Protein AF-A0AAQ4F6B1-F1 (afdb_monomer)

Foldseek 3Di:
DPPDLPCCVVVVNFDWDQDLVGTDHDPPRDDPPPDPDDDDVCVVRDDDLVVVLVVLVVVVCCCCPPCNPVDDVVVVVVSVSSNVSSVPDDD

Mean predicted aligned error: 6.11 Å

Nearest PDB structures (foldseek):
  3moh-assembly1_A  TM=8.943E-01  e=3.226E-05  Rattus norvegicus
  5v9f-assembly1_A  TM=9.171E-01  e=5.058E-05  Rattus norvegicus
  3mof-assembly2_B  TM=8.934E-01  e=5.751E-05  Rattus norvegicus
  2gmv-assembly2_B  TM=8.553E-01  e=1.166E-04  Homo sapiens
  4r43-assembly1_A  TM=8.347E-01  e=3.745E-03  Mycobacterium tuberculosis H37Rv

InterPro domains:
  IPR008209 Phosphoenolpyruvate carboxykinase, GTP-utilising [PTHR11561] (16-87)
  IPR013035 Phosphoenolpyruvate carboxykinase, C-terminal [G3DSA:3.90.228.20] (6-87)
  IPR035077 Phosphoenolpyruvate carboxykinase, C-terminal P-loop domain [PF00821] (15-85)

Structure (mmCIF, N/CA/C/O backbone):
data_AF-A0AAQ4F6B1-F1
#
_entry.id   AF-A0AAQ4F6B1-F1
#
loop_
_atom_site.group_PDB
_atom_site.id
_atom_site.type_symbol
_atom_site.label_atom_id
_atom_site.label_alt_id
_atom_site.label_comp_id
_atom_site.label_asym_id
_atom_site.label_entity_id
_atom_site.label_seq_id
_atom_site.pdbx_PDB_ins_code
_atom_site.Cartn_x
_atom_site.Cartn_y
_atom_site.Cartn_z
_atom_site.occupancy
_atom_site.B_iso_or_equiv
_atom_site.auth_seq_id
_atom_site.auth_comp_id
_atom_site.auth_asym_id
_atom_site.auth_atom_id
_atom_site.pdbx_PDB_model_num
ATOM 1 N N . MET A 1 1 ? -21.641 -24.163 15.983 1.00 37.91 1 MET A N 1
ATOM 2 C CA . MET A 1 1 ? -20.543 -23.784 15.066 1.00 37.91 1 MET A CA 1
ATOM 3 C C . MET A 1 1 ? -20.122 -22.371 15.414 1.00 37.91 1 MET A C 1
ATOM 5 O O . MET A 1 1 ? -20.869 -21.447 15.133 1.00 37.91 1 MET A O 1
ATOM 9 N N . GLN A 1 2 ? -19.000 -22.205 16.111 1.00 43.53 2 GLN A N 1
ATOM 10 C CA . GLN A 1 2 ? -18.444 -20.878 16.377 1.00 43.53 2 GLN A CA 1
ATOM 11 C C . GLN A 1 2 ? -17.786 -20.407 15.076 1.00 43.53 2 GLN A C 1
ATOM 13 O O . GLN A 1 2 ? -16.922 -21.103 14.544 1.00 43.53 2 GLN A O 1
ATOM 18 N N . SER A 1 3 ? -18.279 -19.303 14.512 1.00 47.50 3 SER A N 1
ATOM 19 C CA . SER A 1 3 ? -17.761 -18.735 13.265 1.00 47.50 3 SER A CA 1
ATOM 20 C C . SER A 1 3 ? -16.268 -18.461 13.431 1.00 47.50 3 SER A C 1
ATOM 22 O O . SER A 1 3 ? -15.872 -17.819 14.402 1.00 47.50 3 SER A O 1
ATOM 24 N N . MET A 1 4 ? -15.436 -18.985 12.530 1.00 46.81 4 MET A N 1
ATOM 25 C CA . MET A 1 4 ? -14.002 -18.708 12.547 1.00 46.81 4 MET A CA 1
ATOM 26 C C . MET A 1 4 ? -13.790 -17.213 12.266 1.00 46.81 4 MET A C 1
ATOM 28 O O . MET A 1 4 ? -14.073 -16.781 11.148 1.00 46.81 4 MET A O 1
ATOM 32 N N . PRO A 1 5 ? -13.255 -16.421 13.219 1.00 55.25 5 PRO A N 1
ATOM 33 C CA . PRO A 1 5 ? -13.131 -14.967 13.064 1.00 55.25 5 PRO A CA 1
ATOM 34 C C . 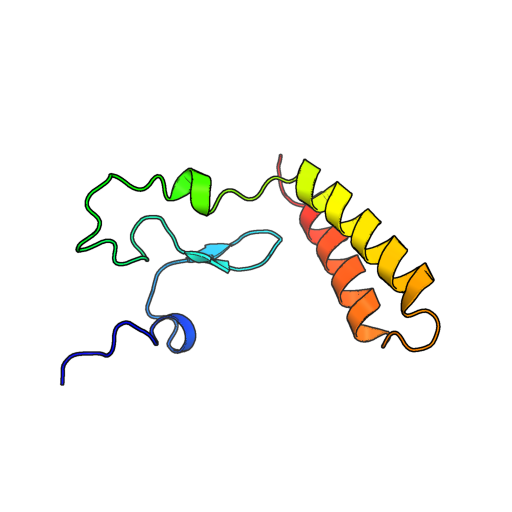PRO A 1 5 ? -12.234 -14.536 11.893 1.00 55.25 5 PRO A C 1
ATOM 36 O O . PRO A 1 5 ? -12.283 -13.396 11.442 1.00 55.25 5 PRO A O 1
ATOM 39 N N . GLN A 1 6 ? -11.418 -15.465 11.392 1.00 51.78 6 GLN A N 1
ATOM 40 C CA . GLN A 1 6 ? -10.299 -15.213 10.488 1.00 51.78 6 GLN A CA 1
ATOM 41 C C . GLN A 1 6 ? -10.707 -15.031 9.006 1.00 51.78 6 GLN A C 1
ATOM 43 O O . GLN A 1 6 ? -9.859 -14.693 8.186 1.00 51.78 6 GLN A O 1
ATOM 48 N N . LEU A 1 7 ? -11.970 -15.288 8.622 1.00 56.81 7 LEU A N 1
ATOM 49 C CA . LEU A 1 7 ? -12.394 -15.395 7.205 1.00 56.81 7 LEU A CA 1
ATOM 50 C C . LEU A 1 7 ? -13.403 -14.331 6.740 1.00 56.81 7 LEU A C 1
ATOM 52 O O . LEU A 1 7 ? -13.910 -14.389 5.617 1.00 56.81 7 LEU A O 1
ATOM 56 N N . HIS A 1 8 ? -13.701 -13.337 7.572 1.00 66.00 8 HIS A N 1
ATOM 57 C CA . HIS A 1 8 ? -14.812 -12.424 7.317 1.00 66.00 8 HIS A CA 1
ATOM 58 C C . HIS A 1 8 ? -14.645 -11.518 6.083 1.00 66.00 8 HIS A C 1
ATOM 60 O O . HIS A 1 8 ? -15.639 -11.157 5.451 1.00 66.00 8 HIS A O 1
ATOM 66 N N . ARG A 1 9 ? -13.410 -11.189 5.676 1.00 70.19 9 ARG A N 1
ATOM 67 C CA . ARG A 1 9 ? -13.164 -10.375 4.470 1.00 70.19 9 ARG A CA 1
ATOM 68 C C . ARG A 1 9 ? -13.566 -11.104 3.186 1.00 70.19 9 ARG A C 1
ATOM 70 O O . ARG A 1 9 ? -14.207 -10.507 2.328 1.00 70.19 9 ARG A O 1
ATOM 77 N N . THR A 1 10 ? -13.246 -12.393 3.066 1.00 75.44 10 THR A N 1
ATOM 78 C CA . THR A 1 10 ? -13.590 -13.217 1.891 1.00 75.44 10 THR A CA 1
ATOM 79 C C . THR A 1 10 ? -15.101 -13.339 1.712 1.00 75.44 10 THR A C 1
ATOM 81 O O . THR A 1 10 ? -15.597 -13.373 0.590 1.00 75.44 10 THR A O 1
ATOM 84 N N . LEU A 1 11 ? -15.835 -13.345 2.826 1.00 71.88 11 LEU A N 1
ATOM 85 C CA . LEU A 1 11 ? -17.294 -13.417 2.854 1.00 71.88 11 LEU A CA 1
ATOM 86 C C . LEU A 1 11 ? -17.971 -12.035 2.786 1.00 71.88 11 LEU A C 1
ATOM 88 O O . LEU A 1 11 ? -19.195 -11.975 2.731 1.00 71.88 11 LEU A O 1
ATOM 92 N N . ARG A 1 12 ? -17.196 -10.936 2.786 1.00 67.94 12 ARG A N 1
ATOM 93 C CA . ARG A 1 12 ? -17.681 -9.545 2.895 1.00 67.94 12 ARG A CA 1
ATOM 94 C C . ARG A 1 12 ? -18.622 -9.318 4.087 1.00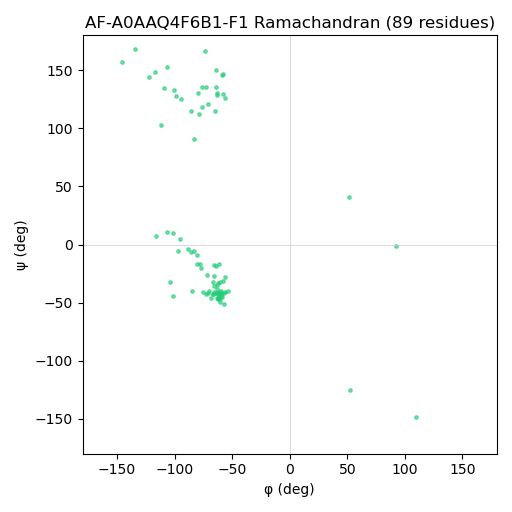 67.94 12 ARG A C 1
ATOM 96 O O . ARG A 1 12 ? -19.614 -8.609 3.970 1.00 67.94 12 ARG A O 1
ATOM 103 N N . VAL A 1 13 ? -18.311 -9.917 5.234 1.00 73.56 13 VAL A N 1
ATOM 104 C CA . VAL A 1 13 ? -19.142 -9.816 6.451 1.00 73.56 13 VAL A CA 1
ATOM 105 C C . VAL A 1 13 ? -18.539 -8.912 7.531 1.00 73.56 13 VAL A C 1
ATOM 107 O O . VAL A 1 13 ? -19.036 -8.894 8.651 1.00 73.56 13 VAL A O 1
ATOM 110 N N . VAL A 1 14 ? -17.483 -8.158 7.207 1.00 77.38 14 VAL A N 1
ATOM 111 C CA . VAL A 1 14 ? -16.912 -7.114 8.075 1.00 77.38 14 VAL A CA 1
ATOM 112 C C . VAL A 1 14 ? -16.911 -5.758 7.371 1.00 77.38 14 VAL A C 1
ATOM 114 O O . VAL A 1 14 ? -16.690 -5.718 6.154 1.00 77.38 14 VAL A O 1
ATOM 117 N N . PRO A 1 15 ? -17.147 -4.664 8.116 1.00 83.44 15 PRO A N 1
ATOM 118 C CA . PRO A 1 15 ? -17.046 -3.316 7.584 1.00 83.44 15 PRO A CA 1
ATOM 119 C C . PRO A 1 15 ? -15.610 -2.996 7.150 1.00 83.44 15 PRO A C 1
ATOM 121 O O . PRO A 1 15 ? -14.627 -3.541 7.658 1.00 83.44 15 PRO A O 1
ATOM 124 N N . PHE A 1 16 ? -15.500 -2.130 6.149 1.00 89.75 16 PHE A N 1
ATOM 125 C CA . PHE A 1 16 ? -14.235 -1.669 5.595 1.00 89.75 16 PHE A CA 1
ATOM 126 C C . PHE A 1 16 ? -14.366 -0.218 5.145 1.00 89.75 16 PHE A C 1
ATOM 128 O O . PHE A 1 16 ? -15.455 0.253 4.815 1.00 89.75 16 PHE A O 1
ATOM 135 N N . GLN A 1 17 ? -13.230 0.457 5.071 1.00 90.19 17 GLN A N 1
ATOM 136 C CA . GLN A 1 17 ? -13.095 1.777 4.484 1.00 90.19 17 GLN A CA 1
ATOM 137 C C . GLN A 1 17 ? -12.332 1.675 3.160 1.00 90.19 17 GLN A C 1
ATOM 139 O O . GLN A 1 17 ? -11.312 0.987 3.055 1.00 90.19 17 GLN A O 1
ATOM 144 N N . GLU A 1 18 ? -12.833 2.365 2.136 1.00 92.06 18 GLU A N 1
ATOM 145 C CA . GLU A 1 18 ? -12.125 2.536 0.868 1.00 92.06 18 GLU A CA 1
ATOM 146 C C . GLU A 1 18 ? -11.009 3.576 0.993 1.00 92.06 18 GLU A C 1
ATOM 148 O O . GLU A 1 18 ? -11.190 4.658 1.549 1.00 92.06 18 GLU A O 1
ATOM 153 N N . THR A 1 19 ? -9.848 3.248 0.433 1.00 93.88 19 THR A N 1
ATOM 154 C CA . THR A 1 19 ? -8.684 4.129 0.290 1.00 93.88 19 THR A CA 1
ATOM 155 C C . THR A 1 19 ? -8.140 4.005 -1.134 1.00 93.88 19 THR A C 1
ATOM 157 O O . THR A 1 19 ? -8.465 3.061 -1.859 1.00 93.88 19 THR A O 1
ATOM 160 N N . PHE A 1 20 ? -7.235 4.895 -1.547 1.00 93.62 20 PHE A N 1
ATOM 161 C CA . PHE A 1 20 ? -6.564 4.752 -2.846 1.00 93.62 20 PHE A CA 1
ATOM 162 C C . PHE A 1 20 ? -5.681 3.494 -2.958 1.00 93.62 20 PHE A C 1
ATOM 164 O O . PHE A 1 20 ? -5.371 3.061 -4.074 1.00 93.62 20 PHE A O 1
ATOM 171 N N . LEU A 1 21 ? -5.306 2.888 -1.825 1.00 92.81 21 LEU A N 1
ATOM 172 C CA . LEU A 1 21 ? -4.580 1.615 -1.747 1.00 92.81 21 LEU A CA 1
ATOM 173 C C . LEU A 1 21 ? -5.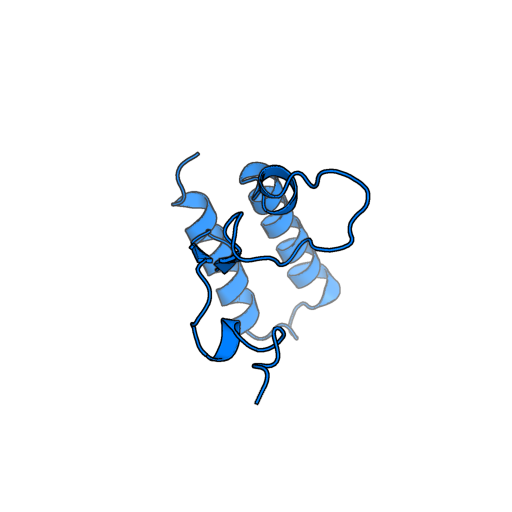506 0.393 -1.780 1.00 92.81 21 LEU A C 1
ATOM 175 O O . LEU A 1 21 ? -5.027 -0.736 -1.850 1.00 92.81 21 LEU A O 1
ATOM 179 N N . GLY A 1 22 ? -6.824 0.600 -1.744 1.00 92.19 22 GLY A N 1
ATOM 180 C CA . GLY A 1 22 ? -7.827 -0.449 -1.595 1.00 92.19 22 GLY A CA 1
ATOM 181 C C . GLY A 1 22 ? -8.509 -0.392 -0.229 1.00 92.19 22 GLY A C 1
ATOM 182 O O . GLY A 1 22 ? -8.693 0.679 0.340 1.00 92.19 22 GLY A O 1
ATOM 183 N N . TYR A 1 23 ? -8.922 -1.546 0.291 1.00 91.62 23 TYR A N 1
ATOM 184 C CA . TYR A 1 23 ? -9.752 -1.628 1.497 1.00 91.62 23 TYR A CA 1
ATOM 185 C C . TYR A 1 23 ? -8.943 -1.837 2.778 1.00 91.62 23 TYR A C 1
ATOM 187 O O . TYR A 1 23 ? -8.239 -2.853 2.894 1.00 91.62 23 TYR A O 1
ATOM 195 N N . VAL A 1 24 ? -9.146 -0.950 3.753 1.00 91.06 24 VAL A N 1
ATOM 196 C CA . VAL A 1 24 ? -8.655 -1.085 5.133 1.00 91.06 24 VAL A CA 1
ATOM 197 C C . VAL A 1 24 ? -9.813 -1.417 6.087 1.00 91.06 24 VAL A C 1
ATOM 199 O O . VAL A 1 24 ? -10.963 -1.092 5.778 1.00 91.06 24 VAL A O 1
ATOM 202 N N . PRO A 1 25 ? -9.563 -2.108 7.212 1.00 89.62 25 PRO A N 1
ATOM 203 C CA . PRO A 1 25 ? -10.568 -2.302 8.258 1.00 89.62 25 PRO A CA 1
ATOM 204 C C . PRO A 1 25 ? -11.066 -0.958 8.808 1.00 89.62 25 PRO A C 1
ATOM 206 O O . PRO A 1 25 ? -10.286 -0.015 8.912 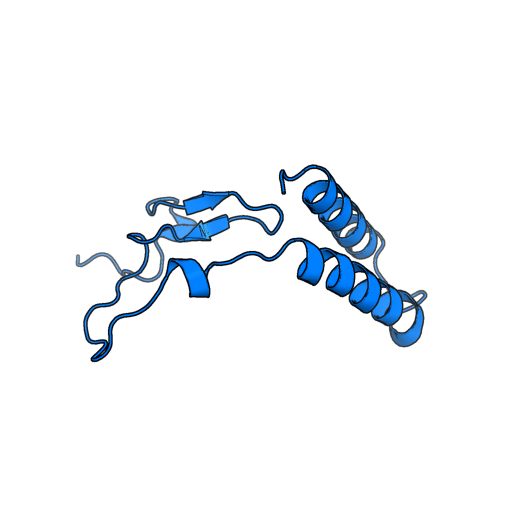1.00 89.62 25 PRO A O 1
ATOM 209 N N . THR A 1 26 ? -12.343 -0.882 9.185 1.00 88.56 26 THR A N 1
ATOM 210 C CA . THR A 1 26 ? -12.825 0.189 10.072 1.00 88.56 26 THR A CA 1
ATOM 211 C C . THR A 1 26 ? -12.346 -0.055 11.505 1.00 88.56 26 THR A C 1
ATOM 213 O O . THR A 1 26 ? -11.911 -1.160 11.842 1.00 88.56 26 THR A O 1
ATOM 216 N N . ASP A 1 27 ? -12.455 0.960 12.361 1.00 85.88 27 ASP A N 1
ATOM 217 C CA . ASP A 1 27 ? -11.979 0.911 13.752 1.00 85.88 27 ASP A CA 1
ATOM 218 C C . ASP A 1 27 ? -12.574 -0.248 14.574 1.00 85.88 27 ASP A C 1
ATOM 220 O O . ASP A 1 27 ? -11.931 -0.763 15.487 1.00 85.88 27 ASP A O 1
ATOM 224 N N . ASP A 1 28 ? -13.783 -0.693 14.230 1.00 85.00 28 ASP A N 1
ATOM 225 C CA . ASP A 1 28 ? -14.528 -1.773 14.882 1.00 85.00 28 ASP A CA 1
ATOM 226 C C . ASP A 1 28 ? -14.394 -3.142 14.187 1.00 85.00 28 ASP A C 1
ATOM 228 O O . ASP A 1 28 ? -14.879 -4.152 14.698 1.00 85.00 28 ASP A O 1
ATOM 232 N N . ALA A 1 29 ? -13.733 -3.208 13.027 1.00 87.44 29 ALA A N 1
ATOM 233 C CA . ALA A 1 29 ? -13.626 -4.437 12.240 1.00 87.44 29 ALA A CA 1
ATOM 234 C C . ALA A 1 29 ? -12.581 -5.426 12.785 1.00 87.44 29 ALA A C 1
ATOM 236 O O . ALA A 1 29 ? -12.584 -6.603 12.409 1.00 87.44 29 ALA A O 1
ATOM 237 N N . LEU A 1 30 ? -11.669 -4.963 13.645 1.00 87.00 30 LEU A N 1
ATOM 238 C CA . LEU A 1 30 ? -10.610 -5.776 14.234 1.00 87.00 30 LEU A CA 1
ATOM 239 C C . LEU A 1 30 ? -10.975 -6.203 15.654 1.00 87.00 30 LEU A C 1
ATOM 241 O O . LEU A 1 30 ? -11.356 -5.392 16.493 1.00 87.00 30 LEU A O 1
ATOM 245 N N . ASN A 1 31 ? -10.793 -7.489 15.953 1.00 88.50 31 ASN A N 1
ATOM 246 C CA . ASN A 1 31 ? -10.884 -7.960 17.327 1.00 88.50 31 ASN A CA 1
ATOM 247 C C . ASN A 1 31 ? -9.586 -7.636 18.078 1.00 88.50 31 ASN A C 1
ATOM 249 O O . ASN A 1 31 ? -8.549 -8.241 17.810 1.00 88.50 31 ASN A O 1
ATOM 253 N N . LEU A 1 32 ? -9.665 -6.723 19.043 1.00 90.25 32 LEU A N 1
ATOM 254 C CA . LEU A 1 32 ? -8.533 -6.301 19.873 1.00 90.25 32 LEU A CA 1
ATOM 255 C C . LEU A 1 32 ? -8.536 -6.950 21.26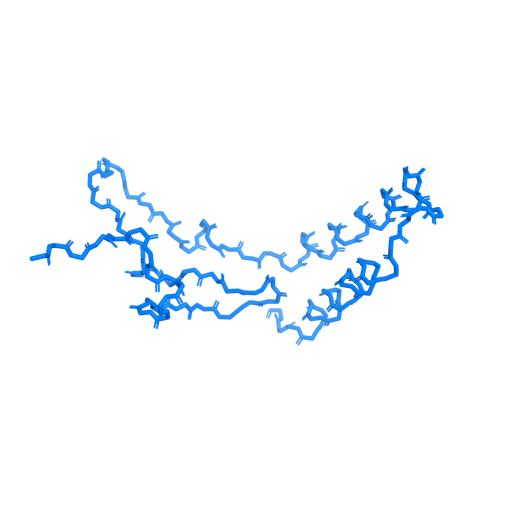9 1.00 90.25 32 LEU A C 1
ATOM 257 O O . LEU A 1 32 ? -7.765 -6.557 22.144 1.00 90.25 32 LEU A O 1
ATOM 261 N N . SER A 1 33 ? -9.406 -7.939 21.505 1.00 90.88 33 SER A N 1
ATOM 262 C CA . SER A 1 33 ? -9.514 -8.626 22.795 1.00 90.88 33 SER A CA 1
ATOM 263 C C . SER A 1 33 ? -8.184 -9.261 23.209 1.00 90.88 33 SER A C 1
ATOM 265 O O . SER A 1 33 ? -7.611 -10.036 22.442 1.00 90.88 33 SER A O 1
ATOM 267 N N . GLY A 1 34 ? -7.738 -9.005 24.440 1.00 92.38 34 GLY A N 1
ATOM 268 C CA . GLY A 1 34 ? -6.509 -9.591 24.989 1.00 92.38 34 GLY A CA 1
ATOM 269 C C . GLY A 1 34 ? -5.248 -8.747 24.790 1.00 92.38 34 GLY A C 1
ATOM 270 O O . GLY A 1 34 ? -4.191 -9.145 25.272 1.00 92.38 34 GLY A O 1
ATOM 271 N N . LEU A 1 35 ? -5.344 -7.584 24.138 1.00 93.31 35 LEU A N 1
ATOM 272 C CA . LEU A 1 35 ? -4.265 -6.597 24.133 1.00 93.31 35 LEU A CA 1
ATOM 273 C C . LEU A 1 35 ? -4.281 -5.802 25.443 1.00 93.31 35 LEU A C 1
ATOM 275 O O . LEU A 1 35 ? -5.326 -5.322 25.880 1.00 93.31 35 LEU A O 1
ATOM 279 N N . SER A 1 36 ? -3.118 -5.698 26.087 1.00 92.50 36 SER A N 1
ATOM 280 C CA . SER A 1 36 ? -2.959 -5.025 27.381 1.00 92.50 36 SER A CA 1
ATOM 2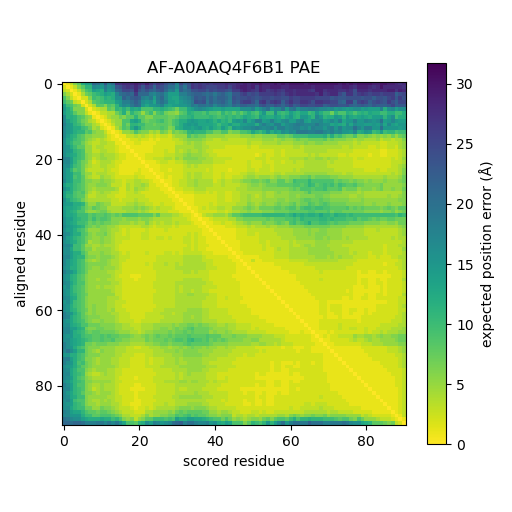81 C C . SER A 1 36 ? -2.942 -3.501 27.277 1.00 92.50 36 SER A C 1
ATOM 283 O O . SER A 1 36 ? -3.187 -2.824 28.272 1.00 92.50 36 SER A O 1
ATOM 285 N N . GLU A 1 37 ? -2.649 -2.963 26.094 1.00 94.25 37 GLU A N 1
ATOM 286 C CA . GLU A 1 37 ? -2.541 -1.528 25.842 1.00 94.25 37 GLU A CA 1
ATOM 287 C C . GLU A 1 37 ? -3.604 -1.057 24.841 1.00 94.25 37 GLU A C 1
ATOM 289 O O . GLU A 1 37 ? -3.989 -1.820 23.946 1.00 94.25 37 GLU A O 1
ATOM 294 N N . PRO A 1 38 ? -4.081 0.196 24.958 1.00 90.12 38 PRO A N 1
ATOM 295 C CA . PRO A 1 38 ? -4.984 0.775 23.975 1.00 90.12 38 PRO A CA 1
ATOM 296 C C . PRO A 1 38 ? -4.291 0.870 22.614 1.00 90.12 38 PRO A C 1
ATOM 298 O O . PRO A 1 38 ? -3.192 1.413 22.507 1.00 90.12 38 PRO A O 1
ATOM 301 N N . VAL A 1 39 ? -4.954 0.394 21.561 1.00 92.25 39 VAL A N 1
ATOM 302 C CA . VAL A 1 39 ? -4.440 0.493 20.191 1.00 92.25 39 VAL A CA 1
ATOM 303 C C . VAL A 1 39 ? -5.092 1.671 19.483 1.00 92.25 39 VAL A C 1
ATOM 305 O O . VAL A 1 39 ? -6.316 1.765 19.410 1.00 92.25 39 VAL A O 1
ATOM 308 N N . ASN A 1 40 ? -4.272 2.547 18.909 1.00 91.69 40 ASN A N 1
ATOM 309 C CA . ASN A 1 40 ? -4.745 3.596 18.016 1.00 91.69 40 ASN A CA 1
ATOM 310 C C . ASN A 1 40 ? -4.906 3.033 16.594 1.00 91.69 40 ASN A C 1
ATOM 312 O O . ASN A 1 40 ? -3.959 3.028 15.806 1.00 91.69 40 ASN A O 1
ATOM 316 N N . ILE A 1 41 ? -6.104 2.530 16.282 1.00 91.25 41 ILE A N 1
ATOM 317 C CA . ILE A 1 41 ? -6.408 1.944 14.968 1.00 91.25 41 ILE A CA 1
ATOM 318 C C . ILE A 1 41 ? -6.366 2.993 13.857 1.00 91.25 41 ILE A C 1
ATOM 320 O O . ILE A 1 41 ? -5.861 2.693 12.778 1.00 91.25 41 ILE A O 1
ATOM 324 N N . ALA A 1 42 ? -6.789 4.227 14.139 1.00 89.19 42 ALA A N 1
ATOM 325 C CA . ALA A 1 42 ? -6.741 5.316 13.171 1.00 89.19 42 ALA A CA 1
ATOM 326 C C . ALA A 1 42 ? -5.307 5.598 12.694 1.00 89.19 42 ALA A C 1
ATOM 328 O O . ALA A 1 42 ? -5.089 5.757 11.496 1.00 89.19 42 ALA A O 1
ATOM 329 N N . GLU A 1 43 ? -4.320 5.600 13.599 1.00 91.88 43 GLU A N 1
ATOM 330 C CA . GLU A 1 43 ? -2.911 5.743 13.203 1.00 91.88 43 GLU A CA 1
ATOM 331 C C . GLU A 1 43 ? -2.393 4.491 12.484 1.00 91.88 43 GLU A C 1
ATOM 333 O O . GLU A 1 43 ? -1.699 4.606 11.477 1.00 91.88 43 GLU A O 1
ATOM 338 N N . LEU A 1 44 ? -2.763 3.291 12.946 1.00 92.44 44 LEU A N 1
ATOM 339 C CA . LEU A 1 44 ? -2.333 2.031 12.326 1.00 92.44 44 LEU A CA 1
ATOM 340 C C . LEU A 1 44 ? -2.847 1.875 10.884 1.00 92.44 44 LEU A C 1
ATOM 342 O O . LEU A 1 44 ? -2.152 1.310 10.041 1.00 92.44 44 LEU A O 1
ATOM 346 N N . MET A 1 45 ? -4.056 2.369 10.608 1.00 92.31 45 MET A N 1
ATOM 347 C CA . MET A 1 45 ? -4.691 2.344 9.286 1.00 92.31 45 MET A CA 1
ATOM 348 C C . MET A 1 45 ? -4.479 3.642 8.499 1.00 92.31 45 MET A C 1
ATOM 350 O O . MET A 1 45 ? -5.041 3.787 7.410 1.00 92.31 45 MET A O 1
ATOM 354 N N . ARG A 1 46 ? -3.684 4.593 9.014 1.00 91.06 46 ARG A N 1
ATOM 355 C CA . ARG A 1 46 ? -3.456 5.883 8.359 1.00 91.06 46 ARG A CA 1
ATOM 356 C C . ARG A 1 46 ? -2.766 5.682 7.015 1.00 91.06 46 ARG A C 1
ATOM 358 O O . ARG A 1 46 ? -1.711 5.059 6.910 1.00 91.06 46 ARG A O 1
ATOM 365 N N . VAL A 1 47 ? -3.348 6.277 5.980 1.00 91.69 47 VAL A N 1
ATOM 366 C CA . VAL A 1 47 ? -2.810 6.248 4.622 1.00 91.69 47 VAL A CA 1
ATOM 367 C C . VAL A 1 47 ? -2.337 7.650 4.239 1.00 91.69 47 VAL A C 1
ATOM 369 O O . VAL A 1 47 ? -3.137 8.530 3.935 1.00 91.69 47 VAL A O 1
ATOM 372 N N . ASP A 1 48 ? -1.022 7.852 4.270 1.00 93.88 48 ASP A N 1
ATOM 373 C CA . ASP A 1 48 ? -0.369 9.142 4.027 1.00 93.88 48 ASP A CA 1
ATOM 374 C C . ASP A 1 48 ? -0.134 9.392 2.527 1.00 93.88 48 ASP A C 1
ATOM 376 O O . ASP A 1 48 ? 0.611 8.669 1.858 1.00 93.88 48 ASP A O 1
ATOM 380 N N . LYS A 1 49 ? -0.802 10.403 1.970 1.00 94.19 49 LYS A N 1
ATOM 381 C CA . LYS A 1 49 ? -0.793 10.674 0.529 1.00 94.19 49 LYS A CA 1
ATOM 382 C C . LYS A 1 49 ? 0.608 11.009 0.019 1.00 94.19 49 LYS A C 1
ATOM 384 O O . LYS A 1 49 ? 1.042 10.454 -0.992 1.00 94.19 49 LYS A O 1
ATOM 389 N N . GLU A 1 50 ? 1.322 11.891 0.706 1.00 94.75 50 GLU A N 1
ATOM 390 C CA . GLU A 1 50 ? 2.658 12.352 0.335 1.00 94.75 50 GLU A CA 1
ATOM 391 C C . GLU A 1 50 ? 3.676 11.208 0.365 1.00 94.75 50 GLU A C 1
ATOM 393 O O . GLU A 1 50 ? 4.473 11.067 -0.572 1.00 94.75 50 GLU A O 1
ATOM 398 N N . PHE A 1 51 ? 3.604 10.352 1.388 1.00 95.69 51 PHE A N 1
ATOM 399 C CA . PHE A 1 51 ? 4.407 9.137 1.488 1.00 95.69 51 PHE A CA 1
ATOM 400 C C . PHE A 1 51 ? 4.192 8.234 0.270 1.00 95.69 51 PHE A C 1
ATOM 402 O O . PHE A 1 51 ? 5.153 7.874 -0.408 1.00 95.69 51 PHE A O 1
ATOM 409 N N . TRP A 1 52 ? 2.939 7.932 -0.081 1.00 96.50 52 TRP A N 1
ATOM 410 C CA . TRP A 1 52 ? 2.636 7.020 -1.190 1.00 96.50 52 TRP A CA 1
ATOM 411 C C . TRP A 1 52 ? 2.929 7.613 -2.575 1.00 96.50 52 TRP A C 1
ATOM 413 O O . TRP A 1 52 ? 3.256 6.873 -3.507 1.00 96.50 52 TRP A O 1
ATOM 423 N N . ILE A 1 53 ? 2.899 8.943 -2.726 1.00 96.31 53 ILE A N 1
ATOM 424 C CA . ILE A 1 53 ? 3.414 9.616 -3.929 1.00 96.31 53 ILE A CA 1
ATOM 425 C C . ILE A 1 53 ? 4.916 9.366 -4.085 1.00 96.31 53 ILE A C 1
ATOM 427 O O . ILE A 1 53 ? 5.380 9.164 -5.212 1.00 96.31 53 ILE A O 1
ATOM 431 N N . LYS A 1 54 ? 5.682 9.428 -2.990 1.00 97.50 54 LYS A N 1
ATOM 432 C CA . LYS A 1 54 ? 7.117 9.128 -3.008 1.00 97.50 54 LYS A CA 1
ATOM 433 C C . LYS A 1 54 ? 7.349 7.642 -3.279 1.00 97.50 54 LYS A C 1
ATOM 435 O O . LYS A 1 54 ? 8.111 7.324 -4.185 1.00 97.50 54 LYS A O 1
ATOM 440 N N . GLU A 1 55 ? 6.613 6.768 -2.602 1.00 98.00 55 GLU A N 1
ATOM 441 C CA . GLU A 1 55 ? 6.711 5.316 -2.767 1.00 98.00 55 GLU A CA 1
ATOM 442 C C . GLU A 1 55 ? 6.480 4.885 -4.224 1.00 98.00 55 GLU A C 1
ATOM 444 O O . GLU A 1 55 ? 7.233 4.086 -4.774 1.00 98.00 55 GLU A O 1
ATOM 449 N N . CYS A 1 56 ? 5.515 5.495 -4.926 1.00 97.88 56 CYS A N 1
ATOM 450 C CA . CYS A 1 56 ? 5.303 5.222 -6.351 1.00 97.88 56 CYS A CA 1
ATOM 451 C C . CYS A 1 56 ? 6.521 5.566 -7.228 1.00 97.88 56 CYS A C 1
ATOM 453 O O . CYS A 1 56 ? 6.729 4.932 -8.265 1.00 97.88 56 CYS A O 1
ATOM 455 N N . ARG A 1 57 ? 7.307 6.589 -6.861 1.00 97.88 57 ARG A N 1
ATOM 456 C CA . ARG A 1 57 ? 8.539 6.950 -7.586 1.00 97.88 57 ARG A CA 1
ATOM 457 C C . ARG A 1 57 ? 9.633 5.931 -7.311 1.00 97.88 57 ARG A C 1
ATOM 459 O O . ARG A 1 57 ? 10.296 5.512 -8.254 1.00 97.88 57 ARG A O 1
ATOM 466 N N . ASP A 1 58 ? 9.770 5.519 -6.058 1.00 98.44 58 ASP A N 1
ATOM 467 C CA . ASP A 1 58 ? 10.796 4.573 -5.628 1.00 98.44 58 ASP A CA 1
ATOM 468 C C . ASP A 1 58 ? 10.547 3.183 -6.246 1.00 98.44 58 ASP A C 1
ATOM 470 O O . ASP A 1 58 ? 11.460 2.589 -6.819 1.00 98.44 58 ASP A O 1
ATOM 474 N N . ILE A 1 59 ? 9.291 2.713 -6.269 1.00 98.25 59 ILE A N 1
ATOM 475 C CA . ILE A 1 59 ? 8.904 1.474 -6.968 1.00 98.25 59 ILE A CA 1
ATOM 476 C C . ILE A 1 59 ? 9.181 1.586 -8.469 1.00 98.25 59 ILE A C 1
ATOM 478 O O . ILE A 1 59 ? 9.690 0.641 -9.070 1.00 98.25 59 ILE A O 1
ATOM 482 N N . LYS A 1 60 ? 8.874 2.734 -9.092 1.00 97.94 60 LYS A N 1
ATOM 483 C CA . LYS A 1 60 ? 9.176 2.941 -10.513 1.00 97.94 60 LYS A CA 1
ATOM 484 C C . LYS A 1 60 ? 10.681 2.853 -10.784 1.00 97.94 60 LYS A C 1
ATOM 486 O O . LYS A 1 60 ? 11.065 2.199 -11.747 1.00 97.94 60 LYS A O 1
ATOM 491 N N . ALA A 1 61 ? 11.510 3.480 -9.950 1.00 98.19 61 ALA A N 1
ATOM 492 C CA . ALA A 1 61 ? 12.963 3.402 -10.081 1.00 98.19 61 ALA A CA 1
ATOM 493 C C . ALA A 1 61 ? 13.448 1.949 -9.958 1.00 98.19 61 ALA A C 1
ATOM 495 O O . ALA A 1 61 ? 14.172 1.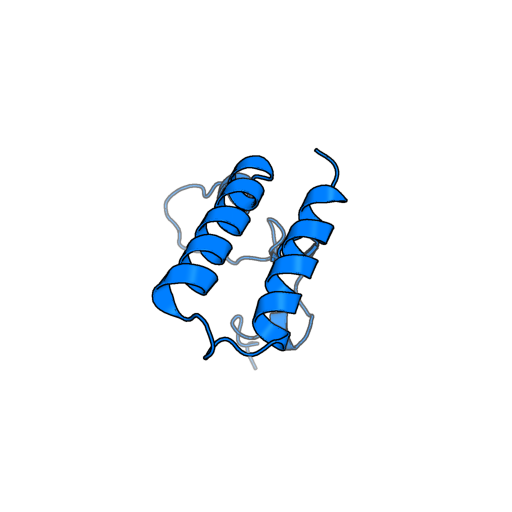470 -10.824 1.00 98.19 61 ALA A O 1
ATOM 496 N N . PHE A 1 62 ? 12.952 1.203 -8.965 1.00 98.31 62 PHE A N 1
ATOM 497 C CA . PHE A 1 62 ? 13.252 -0.223 -8.821 1.00 98.31 62 PHE A CA 1
ATOM 498 C C . PHE A 1 62 ? 12.836 -1.041 -10.057 1.00 98.31 62 PHE A C 1
ATOM 500 O O . PHE A 1 62 ? 13.606 -1.866 -10.548 1.00 98.31 62 PHE A O 1
ATOM 507 N N . PHE A 1 63 ? 11.637 -0.804 -10.590 1.00 97.88 63 PHE A N 1
ATOM 508 C CA . PHE A 1 63 ? 11.158 -1.454 -11.809 1.00 97.88 63 PHE A CA 1
ATOM 509 C C . PHE A 1 63 ? 12.055 -1.165 -13.012 1.00 97.88 63 PHE A C 1
ATOM 511 O O . PHE A 1 63 ? 12.393 -2.097 -13.740 1.00 97.88 63 PHE A O 1
ATOM 518 N N . ASP A 1 64 ? 12.467 0.085 -13.202 1.00 96.81 64 ASP A N 1
ATOM 519 C CA . ASP A 1 64 ? 13.303 0.485 -14.333 1.00 96.81 64 ASP A CA 1
ATOM 520 C C . ASP A 1 64 ? 14.742 -0.061 -14.201 1.00 96.81 64 ASP A C 1
ATOM 522 O O . ASP A 1 64 ? 15.306 -0.549 -15.182 1.00 96.81 64 ASP A O 1
ATOM 526 N N . GLU A 1 65 ? 15.324 -0.015 -12.998 1.00 97.69 65 GLU A N 1
ATOM 527 C CA . GLU A 1 65 ? 16.733 -0.349 -12.742 1.00 97.69 65 GLU A CA 1
ATOM 528 C C . GLU A 1 65 ? 16.988 -1.845 -12.530 1.00 97.69 65 GLU A C 1
ATOM 530 O O . GLU A 1 65 ? 17.999 -2.368 -12.996 1.00 97.69 65 GLU A O 1
ATOM 535 N N . GLN A 1 66 ? 16.096 -2.538 -11.815 1.00 97.06 66 GLN A N 1
ATOM 536 C CA . GLN A 1 66 ? 16.331 -3.914 -11.360 1.00 97.06 66 GLN A CA 1
ATOM 537 C C . GLN A 1 66 ? 15.562 -4.951 -12.182 1.00 97.06 66 GLN A C 1
ATOM 539 O O . GLN A 1 66 ? 16.037 -6.071 -12.366 1.00 97.06 66 GLN A O 1
ATOM 544 N N . VAL A 1 67 ? 14.373 -4.600 -12.683 1.00 96.75 67 VAL A N 1
ATOM 545 C CA . VAL A 1 67 ? 13.513 -5.537 -13.429 1.00 96.75 67 VAL A CA 1
ATOM 546 C C . VAL A 1 67 ? 13.620 -5.307 -14.938 1.00 96.75 67 VAL A C 1
ATOM 548 O O . VAL A 1 67 ? 13.737 -6.257 -15.720 1.00 96.75 67 VAL A O 1
ATOM 551 N N . GLY A 1 68 ? 13.594 -4.042 -15.359 1.00 95.06 68 GLY A N 1
ATOM 552 C CA . GLY A 1 68 ? 13.734 -3.612 -16.742 1.00 95.06 68 GLY A CA 1
ATOM 553 C C . GLY A 1 68 ? 12.767 -4.331 -17.685 1.00 95.06 68 GLY A C 1
ATOM 554 O O . GLY A 1 68 ? 11.553 -4.351 -17.486 1.00 95.06 68 GLY A O 1
ATOM 555 N N . ARG A 1 69 ? 13.316 -4.959 -18.731 1.00 95.44 69 ARG A N 1
ATOM 556 C CA . ARG A 1 69 ? 12.538 -5.607 -19.806 1.00 95.44 69 ARG A CA 1
ATOM 557 C C . ARG A 1 69 ? 11.713 -6.813 -19.354 1.00 95.44 69 ARG A C 1
ATOM 559 O O . ARG A 1 69 ? 10.817 -7.221 -20.084 1.00 95.44 69 ARG A O 1
ATOM 566 N N . SER A 1 70 ? 12.018 -7.385 -18.194 1.00 96.94 70 SER A N 1
ATOM 567 C CA . SER A 1 70 ? 11.293 -8.538 -17.657 1.00 96.94 70 SER A CA 1
ATOM 568 C C . SER A 1 70 ? 10.014 -8.142 -16.917 1.00 96.94 70 SER A C 1
ATOM 570 O O . SER A 1 70 ? 9.271 -9.023 -16.489 1.00 96.94 70 SER A O 1
ATOM 572 N N . LEU A 1 71 ? 9.750 -6.842 -16.741 1.00 97.50 71 LEU A N 1
ATOM 573 C CA . LEU A 1 71 ? 8.565 -6.369 -16.039 1.00 97.50 71 LEU A CA 1
ATOM 574 C C . LEU A 1 71 ? 7.309 -6.623 -16.889 1.00 97.50 71 LEU A C 1
ATOM 576 O O . LEU A 1 71 ? 7.200 -6.080 -17.991 1.00 97.50 71 LEU A O 1
ATOM 580 N N . PRO A 1 72 ? 6.326 -7.395 -16.393 1.00 98.19 72 PRO A N 1
ATOM 581 C CA . PRO A 1 72 ? 5.078 -7.576 -17.117 1.00 98.19 72 PRO A CA 1
ATOM 582 C C . PRO A 1 72 ? 4.324 -6.240 -17.249 1.00 98.19 72 PRO A C 1
ATOM 584 O O . PRO A 1 72 ? 4.173 -5.543 -16.240 1.00 98.19 72 PRO A O 1
ATOM 587 N N . PRO A 1 73 ? 3.773 -5.902 -18.433 1.00 97.31 73 PRO A N 1
ATOM 588 C CA . PRO A 1 73 ? 3.062 -4.637 -18.648 1.00 97.31 73 PRO A CA 1
ATOM 589 C C . PRO A 1 73 ? 1.939 -4.390 -17.637 1.00 97.31 73 PRO A C 1
ATOM 591 O O . PRO A 1 73 ? 1.838 -3.304 -17.079 1.00 97.31 73 PRO A O 1
ATOM 594 N N . ALA A 1 74 ? 1.185 -5.438 -17.291 1.00 98.06 74 ALA A N 1
ATOM 595 C CA . ALA A 1 74 ? 0.108 -5.349 -16.309 1.00 98.06 74 ALA A CA 1
ATOM 596 C C . ALA A 1 74 ? 0.577 -4.842 -14.931 1.00 98.06 74 ALA A C 1
ATOM 598 O O . ALA A 1 74 ? -0.182 -4.170 -14.240 1.00 98.06 74 ALA A O 1
ATOM 599 N N . ILE A 1 75 ? 1.816 -5.133 -14.520 1.00 97.88 75 ILE A N 1
ATOM 600 C CA . ILE A 1 75 ? 2.367 -4.651 -13.245 1.00 97.88 75 ILE A CA 1
ATOM 601 C C . ILE A 1 75 ? 2.730 -3.164 -13.335 1.00 97.88 75 ILE A C 1
ATOM 603 O O . ILE A 1 75 ? 2.438 -2.405 -12.408 1.00 97.88 75 ILE A O 1
ATOM 607 N N . ALA A 1 76 ? 3.307 -2.729 -14.459 1.00 97.25 76 ALA A N 1
ATOM 608 C CA . ALA A 1 76 ? 3.555 -1.310 -14.716 1.00 97.25 76 ALA A CA 1
ATOM 609 C C . ALA A 1 76 ? 2.241 -0.509 -14.743 1.00 97.25 76 ALA A C 1
ATOM 611 O O . ALA A 1 76 ? 2.156 0.565 -14.143 1.00 97.25 76 ALA A O 1
ATOM 612 N N . ASP A 1 77 ? 1.200 -1.072 -15.359 1.00 97.94 77 ASP A N 1
ATOM 613 C CA . ASP A 1 77 ? -0.131 -0.471 -15.411 1.00 97.94 77 ASP A CA 1
ATOM 614 C C . ASP A 1 77 ? -0.743 -0.336 -14.011 1.00 97.94 77 ASP A C 1
ATOM 616 O O . ASP A 1 77 ? -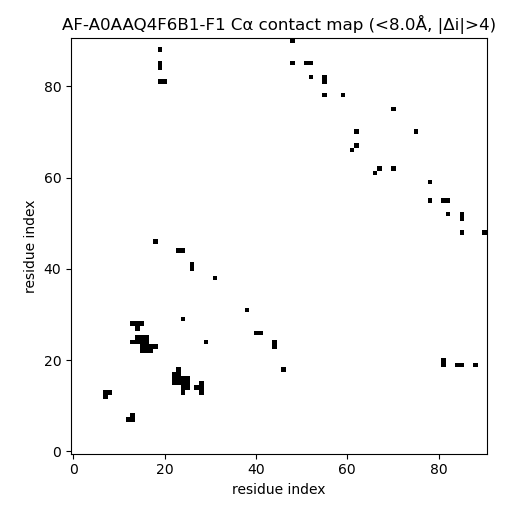1.287 0.717 -13.681 1.00 97.94 77 ASP A O 1
ATOM 620 N N . GLN A 1 78 ? -0.600 -1.343 -13.138 1.00 97.94 78 GLN A N 1
ATOM 621 C CA . GLN A 1 78 ? -1.073 -1.239 -11.751 1.00 97.94 78 GLN A CA 1
ATOM 622 C C . GLN A 1 78 ? -0.398 -0.092 -10.987 1.00 97.94 78 GLN A C 1
ATOM 624 O O . GLN A 1 78 ? -1.078 0.624 -10.247 1.00 97.94 78 GLN A O 1
ATOM 629 N N . LEU A 1 79 ? 0.906 0.130 -11.186 1.00 98.00 79 LEU A N 1
ATOM 630 C CA . LEU A 1 79 ? 1.617 1.259 -10.576 1.00 98.00 79 LEU A CA 1
ATOM 631 C C . LEU A 1 79 ? 1.114 2.608 -11.120 1.00 98.00 79 LEU A C 1
ATOM 633 O O . LEU A 1 79 ? 0.915 3.552 -10.351 1.00 98.00 79 LEU A O 1
ATOM 637 N N . ALA A 1 80 ? 0.856 2.698 -12.428 1.00 97.50 80 ALA A N 1
ATOM 638 C CA . ALA A 1 80 ? 0.290 3.896 -13.046 1.00 97.50 80 ALA A CA 1
ATOM 639 C C . ALA A 1 80 ? -1.123 4.200 -12.515 1.00 97.50 80 ALA A C 1
ATOM 641 O O . ALA A 1 80 ? -1.404 5.330 -12.109 1.00 97.50 80 ALA A O 1
ATOM 642 N N . MET A 1 81 ? -1.983 3.181 -12.434 1.00 97.94 81 MET A N 1
ATOM 643 C CA . MET A 1 81 ? -3.332 3.292 -11.877 1.00 97.94 81 MET A CA 1
ATOM 644 C C . MET A 1 81 ? -3.313 3.663 -10.391 1.00 97.94 81 MET A C 1
ATOM 646 O O . MET A 1 81 ? -4.149 4.446 -9.943 1.00 97.94 81 MET A O 1
ATOM 650 N N . LEU A 1 82 ? -2.369 3.124 -9.611 1.00 97.69 82 LEU A N 1
ATOM 651 C CA . LEU A 1 82 ? -2.200 3.502 -8.209 1.00 97.69 82 LEU A CA 1
ATOM 652 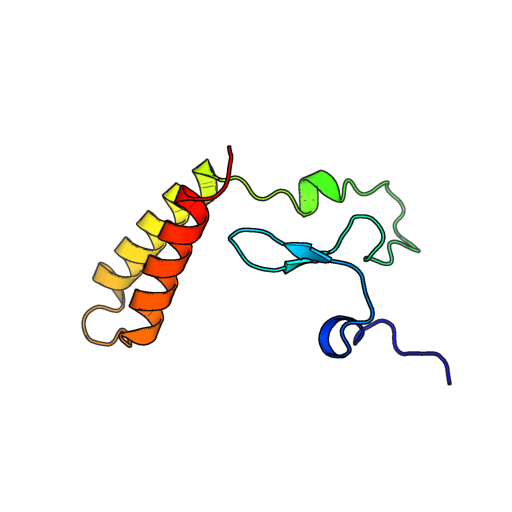C C . LEU A 1 82 ? -1.877 4.994 -8.084 1.00 97.69 82 LEU A C 1
ATOM 654 O O . LEU A 1 82 ? -2.554 5.706 -7.342 1.00 97.69 82 LEU A O 1
ATOM 658 N N . LYS A 1 83 ? -0.904 5.484 -8.860 1.00 96.62 83 LYS A N 1
ATOM 659 C CA . LYS A 1 83 ? -0.550 6.906 -8.885 1.00 96.62 83 LYS A CA 1
ATOM 660 C C . LYS A 1 83 ? -1.750 7.781 -9.253 1.00 96.62 83 LYS A C 1
ATOM 662 O O . LYS A 1 83 ? -1.967 8.813 -8.625 1.00 96.62 83 LYS A O 1
ATOM 667 N N . GLU A 1 84 ? -2.557 7.366 -10.226 1.00 97.00 84 GLU A N 1
ATOM 668 C CA . GLU A 1 84 ? -3.774 8.087 -10.606 1.00 97.00 84 GLU A CA 1
ATOM 669 C C . GLU A 1 84 ? -4.799 8.154 -9.459 1.00 97.00 84 GLU A C 1
ATOM 671 O O . GLU A 1 84 ? -5.319 9.235 -9.170 1.00 97.00 84 GLU A O 1
ATOM 676 N N . ARG A 1 85 ? -5.058 7.033 -8.765 1.00 97.12 85 ARG A N 1
ATOM 677 C CA . ARG A 1 85 ? -5.967 7.005 -7.602 1.00 97.12 85 ARG A CA 1
ATOM 678 C C . ARG A 1 85 ? -5.491 7.928 -6.483 1.00 97.12 85 ARG A C 1
ATOM 680 O O . ARG A 1 85 ? -6.305 8.648 -5.908 1.00 97.12 85 ARG A O 1
ATOM 687 N N . ILE A 1 86 ? -4.186 7.952 -6.208 1.00 95.81 86 ILE A N 1
ATOM 688 C CA . ILE A 1 86 ? -3.590 8.842 -5.202 1.00 95.81 86 ILE A CA 1
ATOM 689 C C . ILE A 1 86 ? -3.827 10.312 -5.569 1.00 95.81 86 ILE A C 1
ATOM 691 O O . ILE A 1 86 ? -4.273 11.097 -4.736 1.00 95.81 86 ILE A O 1
ATOM 695 N N . MET A 1 87 ? -3.580 10.690 -6.827 1.00 94.69 87 MET A N 1
ATOM 696 C CA . MET A 1 87 ? -3.733 12.079 -7.277 1.00 94.69 87 MET A CA 1
ATOM 697 C C . MET A 1 87 ? -5.187 12.564 -7.260 1.00 94.69 87 MET A C 1
ATOM 699 O O . MET A 1 87 ? -5.427 13.742 -7.006 1.00 94.69 87 MET A O 1
ATOM 703 N N . LYS A 1 88 ? -6.151 11.670 -7.513 1.00 93.81 88 LYS A N 1
ATOM 704 C CA . LYS A 1 88 ? -7.591 11.973 -7.451 1.00 93.81 88 LYS A CA 1
ATOM 705 C C . LYS A 1 88 ? -8.156 11.965 -6.032 1.00 93.81 88 LYS A C 1
ATOM 707 O O . LYS A 1 88 ? -9.259 12.465 -5.827 1.00 93.81 88 LYS A O 1
ATOM 712 N N . SER A 1 89 ? -7.439 11.384 -5.074 1.00 88.38 89 SER A N 1
ATOM 713 C CA . SER A 1 89 ? -7.901 11.337 -3.690 1.00 88.38 89 SER A CA 1
ATOM 714 C C . SER A 1 89 ? -7.786 12.721 -3.050 1.00 88.38 89 SER A C 1
ATOM 716 O O . SER A 1 89 ? -6.761 13.386 -3.245 1.00 88.38 89 SER A O 1
ATOM 718 N N . PRO A 1 90 ? -8.808 13.177 -2.306 1.00 79.12 90 PRO A N 1
ATOM 719 C CA . PRO A 1 90 ? -8.732 14.434 -1.571 1.00 79.12 90 PRO A CA 1
ATOM 720 C C . PRO A 1 90 ? -7.556 14.409 -0.587 1.00 79.12 90 PRO A C 1
ATOM 722 O O . PRO A 1 90 ? -7.161 13.342 -0.113 1.00 79.12 90 PRO A O 1
ATOM 725 N N . SER A 1 91 ? -6.953 15.581 -0.381 1.00 61.22 91 SER A N 1
ATOM 726 C CA . SER A 1 91 ? -5.929 15.797 0.646 1.00 61.22 91 SER A CA 1
ATOM 727 C C . SER A 1 91 ? -6.573 16.016 2.008 1.00 61.22 91 SER A C 1
ATOM 729 O O . SER A 1 91 ? -7.664 16.632 2.028 1.00 61.22 91 SER A O 1
#

Solvent-accessible surface area (backbone atoms only — not comparable to full-atom values): 5898 Å² total; per-residue (Å²): 133,82,78,68,82,88,51,35,73,86,72,66,73,54,64,63,40,87,50,65,94,42,79,44,72,37,85,81,55,60,89,65,84,90,59,94,64,92,77,65,51,69,70,75,68,56,81,58,66,70,59,52,59,50,48,55,50,54,53,49,50,47,43,58,76,76,46,42,91,75,55,57,65,72,60,57,49,50,54,52,53,40,54,52,37,51,72,72,46,83,131

Organism: Amblyomma americanum (NCBI:txid6943)

Sequence (91 aa):
MQSMPQLHRTLRVVPFQETFLGYVPTDDALNLSGLSEPVNIAELMRVDKEFWIKECRDIKAFFDEQVGRSLPPAIADQLAMLKERIMKSPS

Radius of gyration: 17.41 Å; Cα contacts (8 Å, |Δi|>4): 46; chains: 1; bounding box: 37×40×47 Å

Secondary structure (DSSP, 8-state):
----GGGTTTTT-S-EEEETTEEEE-TTSS--TT-SS---HHHHT---HHHHHHHHHHHHHHIIIIIGGGS-HHHHHHHHHHHHHHHHS--

pLDDT: mean 88.31, std 13.95, range [37.91, 98.44]